Protein AF-A0A9X3LRW1-F1 (afdb_monomer_lite)

pLDDT: mean 78.53, std 12.33, range [44.41, 94.88]

Foldseek 3Di:
DVVVVVVVVVVVVVVVVVVVVVVPDDPVPDDDDVVVLVVFFPDWDADPQQWIWTQGPVRDIDIDHDDPPPDD

Sequence (72 aa):
MVAEIQNKSNRLAAYRYYRQETATLDFEQLVFSPYLCVALLDKGTVDVGGNVTFQFRDGSTQVVAIKPSKGA

Radius of gyration: 19.1 Å; chains: 1; bounding box: 52×28×48 Å

Structure (mmCIF, N/CA/C/O backbone):
data_AF-A0A9X3LRW1-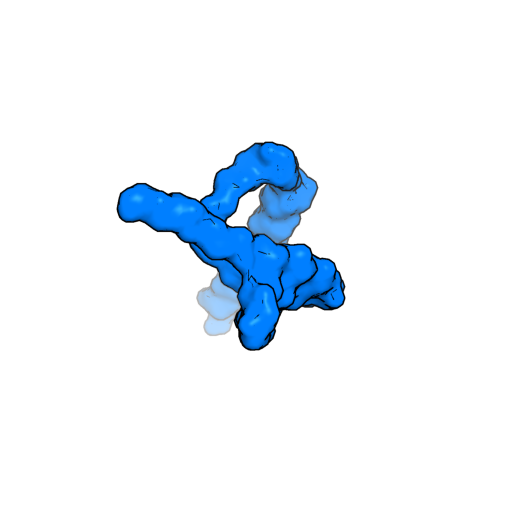F1
#
_entry.id   AF-A0A9X3LRW1-F1
#
loop_
_atom_site.group_PDB
_atom_site.id
_atom_site.type_symbol
_atom_site.label_atom_id
_atom_site.label_alt_id
_atom_site.label_comp_id
_atom_site.label_asym_id
_atom_site.label_entity_id
_atom_site.label_seq_id
_atom_site.pdbx_PDB_ins_code
_atom_site.Cartn_x
_atom_site.Cartn_y
_atom_site.Cartn_z
_atom_site.occupancy
_atom_site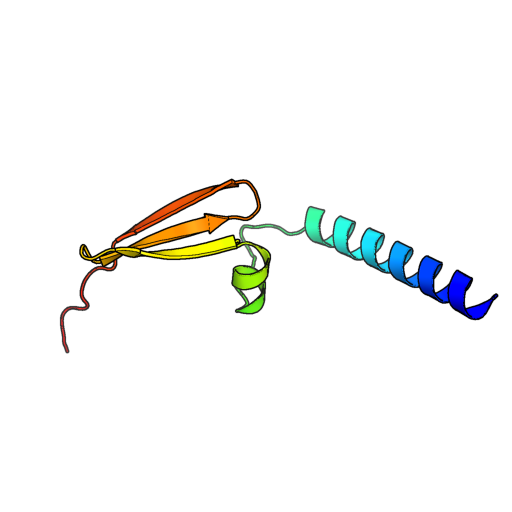.B_iso_or_equiv
_atom_site.auth_seq_id
_atom_site.auth_comp_id
_atom_site.auth_asym_id
_atom_site.auth_atom_id
_atom_site.pdbx_PDB_model_num
ATOM 1 N N . MET A 1 1 ? 19.970 -18.416 -25.652 1.00 60.59 1 MET A N 1
ATOM 2 C CA . MET A 1 1 ? 20.649 -17.100 -25.684 1.00 60.59 1 MET A CA 1
ATOM 3 C C . MET A 1 1 ? 19.804 -16.006 -26.352 1.00 60.59 1 MET A C 1
ATOM 5 O O . MET A 1 1 ? 19.364 -15.117 -25.640 1.00 60.59 1 MET A O 1
ATOM 9 N N . VAL A 1 2 ? 19.482 -16.066 -27.656 1.00 74.94 2 VAL A N 1
ATOM 10 C CA . VAL A 1 2 ? 18.668 -15.017 -28.335 1.00 74.94 2 VAL A CA 1
ATOM 11 C C . VAL A 1 2 ? 17.251 -14.881 -27.750 1.00 74.94 2 VAL A C 1
ATOM 13 O O . VAL A 1 2 ? 16.795 -13.773 -27.487 1.00 74.94 2 VAL A O 1
ATOM 16 N N . ALA A 1 3 ? 16.581 -15.999 -27.453 1.00 75.94 3 ALA A N 1
ATOM 17 C CA . ALA A 1 3 ? 15.237 -15.991 -26.864 1.00 75.94 3 ALA A CA 1
ATOM 18 C C . ALA A 1 3 ? 15.180 -15.358 -25.456 1.00 75.94 3 ALA A C 1
ATOM 20 O O . ALA A 1 3 ? 14.210 -14.684 -25.116 1.00 75.94 3 ALA A O 1
ATOM 21 N N . GLU A 1 4 ? 16.228 -15.520 -24.643 1.00 73.62 4 GLU A N 1
ATOM 22 C CA . GLU A 1 4 ? 16.319 -14.889 -23.317 1.00 73.62 4 GLU A CA 1
ATOM 23 C C . GLU A 1 4 ? 16.561 -13.384 -23.409 1.00 73.62 4 GLU A C 1
ATOM 25 O O . GLU A 1 4 ? 15.987 -12.620 -22.633 1.00 73.62 4 GLU A O 1
ATOM 30 N N . ILE A 1 5 ? 17.386 -12.953 -24.367 1.00 79.88 5 ILE A N 1
ATOM 31 C CA . ILE A 1 5 ? 17.622 -11.533 -24.647 1.00 79.88 5 ILE A CA 1
ATOM 32 C C . ILE A 1 5 ? 16.314 -10.877 -25.099 1.00 79.88 5 ILE A C 1
ATOM 34 O O . ILE A 1 5 ? 15.942 -9.823 -24.580 1.00 79.88 5 ILE A O 1
ATOM 38 N N . GLN A 1 6 ? 15.567 -11.539 -25.986 1.00 83.56 6 GLN A N 1
ATOM 39 C CA . GLN A 1 6 ? 14.274 -11.047 -26.452 1.00 83.56 6 GLN A CA 1
ATOM 40 C C . GLN A 1 6 ? 13.247 -10.975 -25.315 1.00 83.56 6 GLN A C 1
ATOM 42 O O . GLN A 1 6 ? 12.550 -9.975 -25.178 1.00 83.56 6 GLN A O 1
ATOM 47 N N . ASN A 1 7 ? 13.186 -11.992 -24.451 1.00 82.00 7 ASN A N 1
ATOM 48 C CA . ASN A 1 7 ? 12.281 -12.001 -23.302 1.00 82.00 7 ASN A CA 1
ATOM 49 C C . ASN A 1 7 ? 12.590 -10.850 -22.327 1.00 82.00 7 ASN A C 1
ATOM 51 O O . ASN A 1 7 ? 11.685 -10.121 -21.917 1.00 82.00 7 ASN A O 1
ATOM 55 N N . LYS A 1 8 ? 13.873 -10.622 -22.014 1.00 87.19 8 LYS A N 1
ATOM 56 C CA . LYS A 1 8 ? 14.301 -9.492 -21.172 1.00 87.19 8 LYS A CA 1
ATOM 57 C C . LYS A 1 8 ? 13.957 -8.140 -21.799 1.00 87.19 8 LYS A C 1
ATOM 59 O O . LYS A 1 8 ? 13.458 -7.265 -21.095 1.00 87.19 8 LYS A O 1
ATOM 64 N N . SER A 1 9 ? 14.171 -7.988 -23.106 1.00 87.94 9 SER A N 1
ATOM 65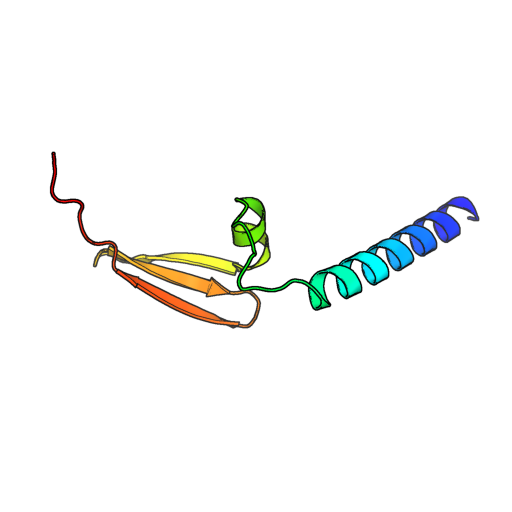 C CA . SER A 1 9 ? 13.803 -6.775 -23.846 1.00 87.94 9 SER A CA 1
ATOM 66 C C . SER A 1 9 ? 12.293 -6.517 -23.791 1.00 87.94 9 SER A C 1
ATOM 68 O O . SER A 1 9 ? 11.859 -5.431 -23.409 1.00 87.94 9 SER A O 1
ATOM 70 N N . ASN A 1 10 ? 11.485 -7.549 -24.048 1.00 84.81 10 ASN A N 1
ATOM 71 C CA . ASN A 1 10 ? 10.027 -7.462 -24.008 1.00 84.81 10 ASN A CA 1
ATOM 72 C C . ASN A 1 10 ? 9.510 -7.097 -22.606 1.00 84.81 10 ASN A C 1
ATOM 74 O O . ASN A 1 10 ? 8.629 -6.251 -22.473 1.00 84.81 10 ASN A O 1
ATOM 78 N N . ARG A 1 11 ? 10.086 -7.682 -21.547 1.00 84.75 11 ARG A N 1
ATOM 79 C CA . ARG A 1 11 ? 9.748 -7.338 -20.155 1.00 84.75 11 ARG A CA 1
ATOM 80 C C . ARG A 1 11 ? 10.081 -5.888 -19.815 1.00 84.75 11 ARG A C 1
ATOM 82 O O . ARG A 1 11 ? 9.283 -5.218 -19.165 1.00 84.75 11 ARG A O 1
ATOM 89 N N . LEU A 1 12 ? 11.234 -5.394 -20.264 1.00 87.44 12 LEU A N 1
ATOM 90 C CA . LEU A 1 12 ? 11.634 -4.007 -20.035 1.00 87.44 12 LEU A CA 1
ATOM 91 C C . LEU A 1 12 ? 10.739 -3.022 -20.798 1.00 87.44 12 LEU A C 1
ATOM 93 O O . LEU A 1 12 ? 10.373 -1.983 -20.252 1.00 87.44 12 LEU A O 1
ATOM 97 N N . ALA A 1 13 ? 10.364 -3.352 -22.035 1.00 86.50 13 ALA A N 1
ATOM 98 C CA . ALA A 1 13 ? 9.430 -2.559 -22.825 1.00 86.50 13 ALA A CA 1
ATOM 99 C C . ALA A 1 13 ? 8.044 -2.499 -22.163 1.00 86.50 13 ALA A C 1
ATOM 101 O O . ALA A 1 13 ? 7.502 -1.409 -21.990 1.00 86.50 13 ALA A O 1
ATOM 102 N N . ALA A 1 14 ? 7.522 -3.640 -21.699 1.00 80.12 14 ALA A N 1
ATOM 103 C CA . ALA A 1 14 ? 6.257 -3.702 -20.970 1.00 80.12 14 ALA A CA 1
ATOM 104 C C . ALA A 1 14 ? 6.299 -2.874 -19.675 1.00 80.12 14 ALA A C 1
ATOM 106 O O . ALA A 1 14 ? 5.385 -2.098 -19.413 1.00 80.12 14 ALA A O 1
ATOM 107 N N . TYR A 1 15 ? 7.381 -2.973 -18.895 1.00 77.00 15 TYR A N 1
ATOM 108 C CA . TYR A 1 15 ? 7.554 -2.157 -17.689 1.00 77.00 15 TYR A CA 1
ATOM 109 C C . TYR A 1 15 ? 7.521 -0.654 -17.997 1.00 77.00 15 TYR A C 1
ATOM 111 O O . TYR A 1 15 ? 6.845 0.104 -17.306 1.00 77.00 15 TYR A O 1
ATOM 119 N N . ARG A 1 16 ? 8.230 -0.213 -19.046 1.00 82.75 16 ARG A N 1
ATOM 120 C CA . ARG A 1 16 ? 8.248 1.200 -19.456 1.00 82.75 16 ARG A CA 1
ATOM 121 C C . ARG A 1 16 ? 6.868 1.685 -19.892 1.00 82.75 16 ARG A C 1
ATOM 123 O O . ARG A 1 16 ? 6.478 2.771 -19.479 1.00 82.75 16 ARG A O 1
ATOM 130 N N . TYR A 1 17 ? 6.154 0.869 -20.667 1.00 78.69 17 TYR A N 1
ATOM 131 C CA . TYR A 1 17 ? 4.800 1.165 -21.126 1.00 78.69 17 TYR A CA 1
ATOM 132 C C . TYR A 1 17 ? 3.840 1.353 -19.948 1.00 78.69 17 TYR A C 1
ATOM 134 O O . TYR A 1 17 ? 3.285 2.433 -19.781 1.00 78.69 17 TYR A O 1
ATOM 142 N N . TYR A 1 18 ? 3.733 0.362 -19.057 1.00 73.44 18 TYR A N 1
ATOM 143 C CA . TYR A 1 18 ? 2.819 0.464 -17.917 1.00 73.44 18 TYR A CA 1
ATOM 144 C C . TYR A 1 18 ? 3.204 1.583 -16.954 1.00 73.44 18 TYR A C 1
ATOM 146 O O . TYR A 1 18 ? 2.321 2.236 -16.418 1.00 73.44 18 TYR A O 1
ATOM 154 N N . ARG A 1 19 ? 4.500 1.869 -16.771 1.00 77.44 19 ARG A N 1
ATOM 155 C CA . ARG A 1 19 ? 4.945 3.007 -15.956 1.00 77.44 19 ARG A CA 1
ATOM 156 C C . ARG A 1 19 ? 4.465 4.347 -16.525 1.00 77.44 19 ARG A C 1
ATOM 158 O O . ARG A 1 19 ? 4.072 5.216 -15.751 1.00 77.44 19 ARG A O 1
ATOM 165 N N . GL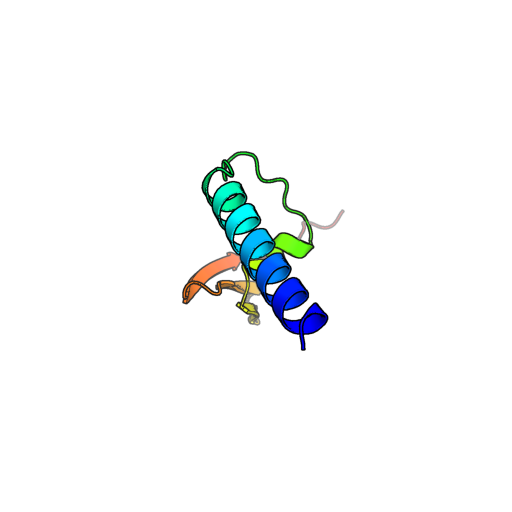N A 1 20 ? 4.521 4.526 -17.847 1.00 78.56 20 GLN A N 1
ATOM 166 C CA . GLN A 1 20 ? 4.019 5.737 -18.506 1.00 78.56 20 GLN A CA 1
ATOM 167 C C . GLN A 1 20 ? 2.498 5.829 -18.411 1.00 78.56 20 GLN A C 1
ATOM 169 O O . GLN A 1 20 ? 1.998 6.863 -17.983 1.00 78.56 20 GLN A O 1
ATOM 174 N N . GLU A 1 21 ? 1.792 4.734 -18.695 1.00 71.12 21 GLU A N 1
ATOM 175 C CA . GLU A 1 21 ? 0.332 4.666 -18.587 1.00 71.12 21 GLU A CA 1
ATOM 176 C C . GLU A 1 21 ? -0.138 4.989 -17.160 1.00 71.12 21 GLU A C 1
ATOM 178 O O . GLU A 1 21 ? -1.093 5.733 -16.956 1.00 71.12 21 GLU A O 1
ATOM 183 N N . THR A 1 22 ? 0.584 4.499 -16.143 1.00 67.94 22 THR A N 1
ATOM 184 C CA . THR A 1 22 ? 0.263 4.788 -14.739 1.00 67.94 22 THR A CA 1
ATOM 185 C C . THR A 1 22 ? 0.551 6.225 -14.325 1.00 67.94 22 THR A C 1
ATOM 187 O O . THR A 1 22 ? -0.059 6.710 -13.382 1.00 67.94 22 THR A O 1
ATOM 190 N N . ALA A 1 23 ? 1.467 6.917 -15.009 1.00 71.50 23 ALA A N 1
ATOM 191 C CA . ALA A 1 23 ? 1.761 8.322 -14.733 1.00 71.50 23 ALA A CA 1
ATOM 192 C C . ALA A 1 23 ? 0.694 9.266 -15.311 1.00 71.50 23 ALA A C 1
ATOM 194 O O . ALA A 1 23 ? 0.599 10.410 -14.878 1.00 71.50 23 ALA A O 1
ATOM 195 N N . THR A 1 24 ? -0.097 8.790 -16.277 1.00 67.50 24 THR A N 1
ATOM 196 C CA . THR A 1 24 ? -1.223 9.519 -16.877 1.00 67.50 24 THR A CA 1
ATOM 197 C C . THR A 1 24 ? -2.573 9.122 -16.286 1.00 67.50 24 THR A C 1
ATOM 199 O O . THR A 1 24 ? -3.599 9.627 -16.736 1.00 67.50 24 THR A O 1
ATOM 202 N N . LEU A 1 25 ? -2.595 8.211 -15.307 1.00 64.94 25 LEU A N 1
ATOM 203 C CA . LEU A 1 25 ? -3.819 7.863 -14.596 1.00 64.94 25 LEU A CA 1
ATOM 204 C C . LEU A 1 25 ? -4.289 9.071 -13.785 1.00 64.94 25 LEU A C 1
ATOM 206 O O . LEU A 1 25 ? -3.609 9.529 -12.868 1.00 64.94 25 LEU A O 1
ATOM 210 N N . ASP A 1 26 ? -5.476 9.557 -14.128 1.00 62.78 26 ASP A N 1
ATOM 211 C CA . ASP A 1 26 ? -6.214 10.493 -13.299 1.00 62.78 26 ASP A CA 1
ATOM 212 C C . ASP A 1 26 ? -6.724 9.748 -12.059 1.00 62.78 26 ASP A C 1
ATOM 214 O O . ASP A 1 26 ? -7.627 8.907 -12.131 1.00 62.78 26 ASP A O 1
ATOM 218 N N . PHE A 1 27 ? -6.102 10.030 -10.915 1.00 60.41 27 PHE A N 1
ATOM 219 C CA . PHE A 1 27 ? -6.456 9.419 -9.638 1.00 60.41 27 PHE A CA 1
ATOM 220 C C . PHE A 1 27 ? -7.895 9.743 -9.211 1.00 60.41 27 PHE A C 1
ATOM 222 O O . PHE A 1 27 ? -8.450 8.994 -8.408 1.00 60.41 27 PHE A O 1
ATOM 229 N N . GLU A 1 28 ? -8.525 10.787 -9.768 1.00 60.41 28 GLU A N 1
ATOM 230 C CA . GLU A 1 28 ? -9.927 11.115 -9.485 1.00 60.41 28 GLU A CA 1
ATOM 231 C C . GLU A 1 28 ? -10.923 10.145 -10.146 1.00 60.41 28 GLU A C 1
ATOM 233 O O . GLU A 1 28 ? -12.067 10.048 -9.701 1.00 60.41 28 GLU A O 1
ATOM 238 N N . GLN A 1 29 ? -10.499 9.371 -11.155 1.00 57.31 29 GLN A N 1
ATOM 239 C CA . GLN A 1 29 ? -11.356 8.423 -11.889 1.00 57.31 29 GLN A CA 1
ATOM 240 C C . GLN A 1 29 ? -10.943 6.956 -11.720 1.00 57.31 29 GLN A C 1
ATOM 242 O O . GLN A 1 29 ? -11.481 6.072 -12.395 1.00 57.31 29 GLN A O 1
ATOM 247 N N . LEU A 1 30 ? -10.003 6.660 -10.816 1.00 62.34 30 LEU A N 1
ATOM 248 C CA . LEU A 1 30 ? -9.604 5.281 -10.565 1.00 62.34 30 LEU A CA 1
ATOM 249 C C . LEU A 1 30 ? -10.758 4.500 -9.923 1.00 62.34 30 LEU A C 1
ATOM 251 O O . LEU A 1 30 ? -11.073 4.649 -8.742 1.00 62.34 30 LEU A O 1
ATOM 255 N N . VAL A 1 31 ? -11.361 3.599 -10.698 1.00 60.62 31 VAL A N 1
ATOM 256 C CA . VAL A 1 31 ? -12.253 2.580 -10.148 1.00 60.62 31 VAL A CA 1
ATOM 257 C C . VAL A 1 31 ? -11.392 1.633 -9.317 1.00 60.62 31 VAL A C 1
ATOM 259 O O . VAL A 1 31 ? -10.557 0.901 -9.854 1.00 60.62 31 VAL A O 1
ATOM 262 N N . PHE A 1 32 ? -11.581 1.665 -7.997 1.00 57.78 32 PHE A N 1
ATOM 263 C CA . PHE A 1 32 ? -10.926 0.760 -7.056 1.00 57.78 32 PHE A CA 1
ATOM 264 C C . PHE A 1 32 ? -11.230 -0.695 -7.437 1.00 57.78 32 PHE A C 1
ATOM 266 O O . PHE A 1 32 ? -12.274 -1.246 -7.094 1.00 57.78 32 PHE A O 1
ATOM 273 N N . SER A 1 33 ? -10.308 -1.337 -8.155 1.00 63.19 33 SER A N 1
ATOM 274 C CA . SER A 1 33 ? -10.321 -2.789 -8.294 1.00 63.19 33 SER A CA 1
ATOM 275 C C . SER A 1 33 ? -9.731 -3.410 -7.021 1.00 63.19 33 SER A C 1
ATOM 277 O O . SER A 1 33 ? -8.825 -2.822 -6.421 1.00 63.19 33 SER A O 1
ATOM 279 N N . PRO A 1 34 ? -10.165 -4.613 -6.603 1.00 64.56 34 PRO A N 1
ATOM 280 C CA . PRO A 1 34 ? -9.580 -5.300 -5.446 1.00 64.56 34 PRO A CA 1
ATOM 281 C C . PRO A 1 34 ? -8.049 -5.430 -5.525 1.00 64.56 34 PRO A C 1
ATOM 283 O O . PRO A 1 34 ? -7.360 -5.410 -4.507 1.00 64.56 34 PRO A O 1
ATOM 286 N N . TYR A 1 35 ? -7.506 -5.504 -6.742 1.00 66.69 35 TYR A N 1
ATOM 287 C CA . TYR A 1 35 ? -6.071 -5.608 -7.001 1.00 66.69 35 TYR A CA 1
ATOM 288 C C . TYR A 1 35 ? -5.306 -4.303 -6.763 1.00 66.69 35 TYR A C 1
ATOM 290 O O . TYR A 1 35 ? -4.133 -4.352 -6.398 1.00 66.69 35 TYR A O 1
ATOM 298 N N . LEU A 1 36 ? -5.954 -3.144 -6.914 1.00 70.31 36 LEU A N 1
ATOM 299 C CA . LEU A 1 36 ? -5.334 -1.850 -6.630 1.00 70.31 36 LEU A CA 1
ATOM 300 C C . LEU A 1 36 ? -5.028 -1.700 -5.136 1.00 70.31 36 LEU A C 1
ATOM 302 O O . LEU A 1 36 ? -3.926 -1.293 -4.777 1.00 70.31 36 LEU A O 1
ATOM 306 N N . CYS A 1 37 ? -5.957 -2.099 -4.261 1.00 70.12 37 CYS A N 1
ATOM 307 C CA . CYS A 1 37 ? -5.720 -2.092 -2.815 1.00 70.12 37 CYS A CA 1
ATOM 308 C C . CYS A 1 37 ? -4.500 -2.946 -2.444 1.00 70.12 37 CYS A C 1
ATOM 310 O O . CYS A 1 37 ? -3.670 -2.516 -1.650 1.00 70.12 37 CYS A O 1
ATOM 312 N N . VAL A 1 38 ? -4.342 -4.119 -3.066 1.00 74.06 38 VAL A N 1
ATOM 313 C CA . VAL A 1 38 ? -3.181 -5.002 -2.845 1.00 74.06 38 VAL A CA 1
ATOM 314 C C . VAL A 1 38 ? -1.879 -4.396 -3.388 1.00 74.06 38 VAL A C 1
ATOM 316 O O . VAL A 1 38 ? -0.807 -4.632 -2.829 1.00 74.06 38 VAL A O 1
ATOM 319 N N . ALA A 1 39 ? -1.950 -3.616 -4.469 1.00 79.50 39 ALA A N 1
ATOM 320 C CA . ALA A 1 39 ? -0.788 -2.951 -5.052 1.00 79.50 39 ALA A CA 1
ATOM 321 C C . ALA A 1 39 ? -0.301 -1.754 -4.216 1.00 79.50 39 ALA A C 1
ATOM 323 O O . ALA A 1 39 ? 0.903 -1.509 -4.162 1.00 79.50 39 ALA A O 1
ATOM 324 N N . LEU A 1 40 ? -1.219 -1.028 -3.568 1.00 82.75 40 LEU A N 1
ATOM 325 C CA . LEU A 1 40 ? -0.918 0.193 -2.813 1.00 82.75 40 LEU A CA 1
ATOM 326 C C . LEU A 1 40 ? -0.602 -0.069 -1.334 1.00 82.75 40 LEU A C 1
ATOM 328 O O . LEU A 1 40 ? 0.231 0.626 -0.750 1.00 82.75 40 LEU A O 1
ATOM 332 N N . LEU A 1 41 ? -1.241 -1.071 -0.727 1.00 88.00 41 LEU A N 1
ATOM 333 C CA . LEU A 1 41 ? -1.065 -1.387 0.687 1.00 88.00 41 LEU A CA 1
ATOM 334 C C . LEU A 1 41 ? 0.148 -2.295 0.916 1.00 88.00 41 LEU A C 1
ATOM 336 O O . LEU A 1 41 ? 0.425 -3.233 0.162 1.00 88.00 41 LEU A O 1
ATOM 340 N N . ASP A 1 42 ? 0.870 -2.002 1.991 1.00 90.25 42 ASP A N 1
ATOM 341 C CA . ASP A 1 42 ? 1.812 -2.921 2.624 1.00 90.25 42 ASP A CA 1
ATOM 342 C C . ASP A 1 42 ? 1.045 -3.869 3.557 1.00 90.25 42 ASP A C 1
ATOM 344 O O . ASP A 1 42 ? 1.116 -5.090 3.422 1.00 90.25 42 ASP A O 1
ATOM 348 N N . LYS A 1 43 ? 0.215 -3.308 4.448 1.00 89.94 43 LYS A N 1
ATOM 349 C CA . LYS A 1 43 ? -0.661 -4.069 5.351 1.00 89.94 43 LYS A CA 1
ATOM 350 C C . LYS A 1 43 ? -1.813 -3.228 5.899 1.00 89.94 43 LYS A C 1
ATOM 352 O O . LYS A 1 43 ? -1.769 -1.999 5.894 1.00 89.94 43 LYS A O 1
ATOM 357 N N . GLY A 1 44 ? -2.821 -3.919 6.425 1.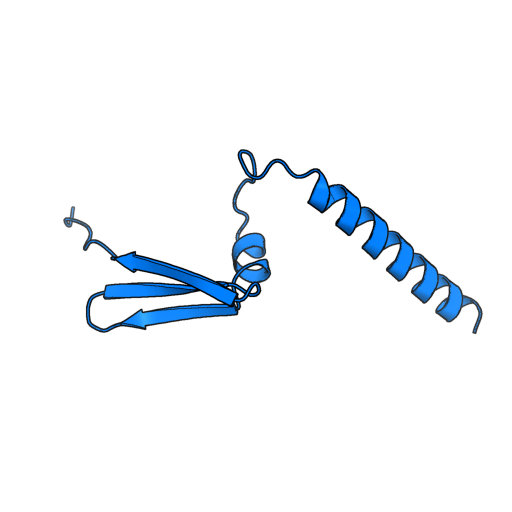00 89.81 44 GLY A N 1
ATOM 358 C CA . GLY A 1 44 ? -3.870 -3.345 7.263 1.00 89.81 44 GLY A CA 1
ATOM 359 C C . GLY A 1 44 ? -3.907 -4.044 8.621 1.00 89.81 44 GLY A C 1
ATOM 360 O O . GLY A 1 44 ? -3.802 -5.269 8.680 1.00 89.81 44 GLY A O 1
ATOM 361 N N . THR A 1 45 ? -4.049 -3.288 9.708 1.00 93.38 45 THR A N 1
ATOM 362 C CA . THR A 1 45 ? -4.194 -3.829 11.073 1.00 93.38 45 THR A CA 1
ATOM 363 C C . THR A 1 45 ? -5.438 -3.269 11.742 1.00 93.38 45 THR A C 1
ATOM 365 O O . THR A 1 45 ? -5.759 -2.101 11.538 1.00 93.38 45 THR A O 1
ATOM 368 N N . VAL A 1 46 ? -6.106 -4.077 12.565 1.00 92.44 46 VAL A N 1
ATOM 369 C CA . VAL A 1 46 ? -7.300 -3.676 13.323 1.00 92.44 46 VAL A CA 1
ATOM 370 C C . VAL A 1 46 ? -6.966 -3.662 14.811 1.00 92.44 46 VAL A C 1
ATOM 372 O O . VAL A 1 46 ? -6.370 -4.620 15.306 1.00 92.44 46 VAL A O 1
ATOM 375 N N . ASP A 1 47 ? -7.334 -2.591 15.514 1.00 92.06 47 ASP A N 1
ATOM 376 C CA . ASP A 1 47 ? -7.196 -2.498 16.970 1.00 92.06 47 ASP A CA 1
ATOM 377 C C . ASP A 1 47 ? -8.493 -2.869 17.719 1.00 92.06 47 ASP A C 1
ATOM 379 O O . ASP A 1 47 ? -9.568 -3.021 17.136 1.00 92.06 47 ASP A O 1
ATOM 383 N N . VAL A 1 48 ? -8.391 -3.013 19.046 1.00 88.69 48 VAL A N 1
ATOM 384 C CA . VAL A 1 48 ? -9.527 -3.345 19.931 1.00 88.69 48 VAL A CA 1
ATOM 385 C C . VAL A 1 48 ? -10.604 -2.247 19.931 1.00 88.69 48 VAL A C 1
ATOM 387 O O . VAL A 1 48 ? -11.771 -2.532 20.186 1.00 88.69 48 VAL A O 1
ATOM 390 N N . GLY A 1 49 ? -10.231 -1.002 19.625 1.00 85.56 4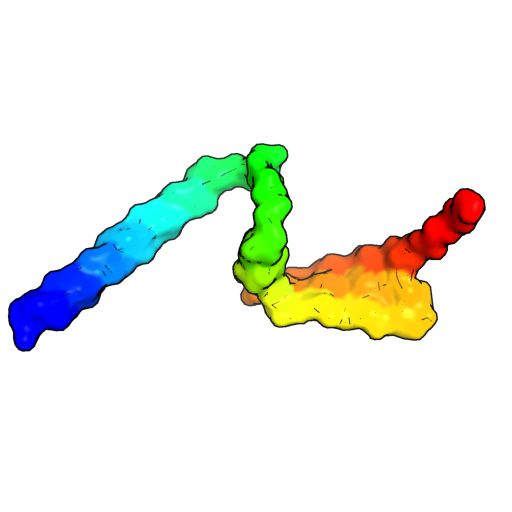9 GLY A N 1
ATOM 391 C CA . GLY A 1 49 ? -11.142 0.137 19.504 1.00 85.56 49 GLY A CA 1
ATOM 392 C C . GLY A 1 49 ? -11.893 0.192 18.170 1.00 85.56 49 GLY A C 1
ATOM 393 O O . GLY A 1 49 ? -12.696 1.102 17.971 1.00 85.56 49 GLY A O 1
ATOM 394 N N . GLY A 1 50 ? -11.656 -0.764 17.268 1.00 85.88 50 GLY A N 1
ATOM 395 C CA . GLY A 1 50 ? -12.290 -0.814 15.956 1.00 85.88 50 GLY A CA 1
ATOM 396 C C . GLY A 1 50 ? -11.681 0.157 14.945 1.00 85.88 50 GLY A C 1
ATOM 397 O O . GLY A 1 50 ? -12.318 0.448 13.932 1.00 85.88 50 GLY A O 1
ATOM 398 N N . ASN A 1 51 ? -10.469 0.664 15.178 1.00 91.69 51 ASN A N 1
ATOM 399 C CA . ASN A 1 51 ? -9.751 1.414 14.154 1.00 91.69 51 ASN A CA 1
ATOM 400 C C . ASN A 1 51 ? -9.008 0.456 13.224 1.00 91.69 51 ASN A C 1
ATOM 402 O O . ASN A 1 51 ? -8.343 -0.481 13.671 1.00 91.69 51 ASN A O 1
ATOM 406 N N . VAL A 1 52 ? -9.086 0.732 11.924 1.00 92.69 52 VAL A N 1
ATOM 407 C CA . VAL A 1 52 ? -8.232 0.123 10.907 1.00 92.69 52 VAL A CA 1
ATOM 408 C C . VAL A 1 52 ? -7.114 1.090 10.574 1.00 92.69 52 VAL A C 1
ATOM 410 O O . VAL A 1 52 ? -7.369 2.224 10.171 1.00 92.69 52 VAL A O 1
ATOM 413 N N . THR A 1 53 ? -5.881 0.621 10.689 1.00 94.88 53 THR A N 1
ATOM 414 C CA . THR A 1 53 ? -4.695 1.337 10.223 1.00 94.88 53 THR A CA 1
ATOM 415 C C . THR A 1 53 ? -4.230 0.715 8.917 1.00 94.88 53 THR A C 1
ATOM 417 O O . THR A 1 53 ? -3.851 -0.456 8.886 1.00 94.88 53 THR A O 1
ATOM 420 N N . PHE A 1 54 ? -4.249 1.502 7.846 1.00 92.88 54 PHE A N 1
ATOM 421 C CA . PHE A 1 54 ? -3.695 1.164 6.542 1.00 92.88 54 PHE A CA 1
ATOM 422 C C . PHE A 1 54 ? -2.278 1.716 6.437 1.00 92.88 54 PHE A C 1
ATOM 424 O O . PHE A 1 54 ? -2.077 2.925 6.556 1.00 92.88 54 PHE A O 1
ATOM 431 N N . GLN A 1 55 ? -1.306 0.838 6.204 1.00 94.06 55 GLN A N 1
ATOM 432 C CA . GLN A 1 55 ? 0.062 1.221 5.877 1.00 94.06 55 GLN A CA 1
ATOM 433 C C . GLN A 1 55 ? 0.279 1.032 4.379 1.00 94.06 55 GLN A C 1
ATOM 435 O O . GLN A 1 55 ? 0.070 -0.061 3.848 1.00 94.06 55 GLN A O 1
ATOM 440 N N . PHE A 1 56 ? 0.687 2.098 3.701 1.00 91.81 56 PHE A N 1
ATOM 441 C CA . PHE A 1 56 ? 0.936 2.101 2.266 1.00 91.81 56 PHE A CA 1
ATOM 442 C C . PHE A 1 56 ? 2.409 1.818 1.977 1.00 91.81 56 PHE A C 1
ATOM 444 O O . PHE A 1 56 ? 3.294 2.087 2.792 1.00 91.81 56 PHE A O 1
ATOM 451 N N . ARG A 1 57 ? 2.689 1.275 0.790 1.00 88.19 57 ARG A N 1
ATOM 452 C CA . ARG A 1 57 ? 4.062 0.941 0.369 1.00 88.19 57 ARG A CA 1
ATOM 453 C C . ARG A 1 57 ? 4.952 2.164 0.156 1.00 88.19 57 ARG A C 1
ATOM 455 O O . ARG A 1 57 ? 6.170 2.024 0.133 1.00 88.19 57 ARG A O 1
ATOM 462 N N . ASP A 1 58 ? 4.360 3.344 0.006 1.00 89.00 58 ASP A N 1
ATOM 463 C CA . ASP A 1 58 ? 5.078 4.621 -0.028 1.00 89.00 58 ASP A CA 1
ATOM 464 C C . ASP A 1 58 ? 5.496 5.116 1.373 1.00 89.00 58 ASP A C 1
ATOM 466 O O . ASP A 1 58 ? 6.154 6.147 1.495 1.00 89.00 58 ASP A O 1
ATOM 470 N N . GLY A 1 59 ? 5.146 4.372 2.429 1.00 90.00 59 GLY A N 1
ATOM 471 C CA . GLY A 1 59 ? 5.441 4.695 3.821 1.00 90.00 59 GLY A CA 1
ATOM 472 C C . GLY A 1 59 ? 4.380 5.561 4.503 1.00 90.00 59 GLY A C 1
ATOM 473 O O . GLY A 1 59 ? 4.463 5.763 5.715 1.00 90.00 59 GLY A O 1
ATOM 474 N N . SER A 1 60 ? 3.372 6.047 3.772 1.00 91.94 60 SER A N 1
ATOM 475 C CA . SER A 1 60 ? 2.259 6.795 4.356 1.00 91.94 60 SER A CA 1
ATOM 476 C C . SER A 1 60 ? 1.326 5.884 5.164 1.00 91.94 60 SER A C 1
ATOM 478 O O . SER A 1 60 ? 1.349 4.653 5.065 1.00 91.94 60 SER A O 1
ATOM 480 N N . THR A 1 61 ? 0.522 6.486 6.042 1.00 94.69 61 THR A N 1
ATOM 481 C CA . THR A 1 61 ? -0.403 5.761 6.922 1.00 94.69 61 THR A CA 1
ATOM 482 C C . THR A 1 61 ? -1.737 6.491 7.012 1.00 94.69 61 THR A C 1
ATOM 484 O O . THR A 1 61 ? -1.767 7.714 7.144 1.00 94.69 61 THR A O 1
ATOM 487 N N . GLN A 1 62 ? -2.839 5.738 6.988 1.00 92.94 62 GLN A N 1
ATOM 488 C CA . GLN A 1 62 ? -4.189 6.263 7.190 1.00 92.94 62 GLN A CA 1
ATOM 489 C C . GLN A 1 62 ? -4.944 5.433 8.229 1.00 92.94 62 GLN A C 1
ATOM 491 O O . GLN A 1 62 ? -4.932 4.206 8.178 1.00 92.94 62 GLN A O 1
ATOM 496 N N . VAL A 1 63 ? -5.622 6.109 9.158 1.00 92.31 63 VAL A N 1
ATOM 497 C CA . VAL A 1 63 ? -6.433 5.472 10.203 1.00 92.31 63 VAL A CA 1
ATOM 498 C C . VAL A 1 63 ? -7.907 5.762 9.946 1.00 92.31 63 VAL A C 1
ATOM 500 O O . VAL A 1 63 ? -8.293 6.915 9.759 1.00 92.31 63 VAL A O 1
ATOM 503 N N . VAL A 1 64 ? -8.728 4.714 9.943 1.00 90.25 64 VAL A N 1
ATOM 504 C CA . VAL A 1 64 ? -10.174 4.793 9.726 1.00 90.25 64 VAL A CA 1
ATOM 505 C C . VAL A 1 64 ? -10.891 4.090 10.871 1.00 90.25 64 VAL A C 1
ATOM 507 O O . VAL A 1 64 ? -10.668 2.909 11.118 1.00 90.25 64 VAL A O 1
ATOM 510 N N . ALA A 1 65 ? -11.785 4.801 11.553 1.00 88.88 65 ALA A N 1
ATOM 511 C CA . ALA A 1 65 ? -12.649 4.200 12.563 1.00 88.88 65 ALA A CA 1
ATOM 512 C C . ALA A 1 65 ? -13.783 3.412 11.889 1.00 88.88 65 ALA A C 1
ATOM 514 O O . ALA A 1 65 ? -14.566 3.981 11.119 1.00 88.88 65 ALA A O 1
ATOM 515 N N . ILE A 1 66 ? -13.914 2.120 12.203 1.00 84.19 66 ILE A N 1
ATOM 516 C CA . ILE A 1 66 ? -15.089 1.340 11.812 1.00 84.19 66 ILE A CA 1
ATOM 517 C C . ILE A 1 66 ? -16.234 1.787 12.712 1.00 84.19 66 ILE A C 1
ATOM 519 O O . ILE A 1 66 ? -16.305 1.436 13.889 1.00 84.19 66 ILE A O 1
ATOM 523 N N . LYS A 1 67 ? -17.159 2.577 12.161 1.00 76.81 67 LYS A N 1
ATOM 524 C CA . LYS A 1 67 ? -18.413 2.841 12.865 1.00 76.81 67 LYS A CA 1
ATOM 525 C C . LYS A 1 67 ? -19.196 1.527 12.939 1.00 76.81 67 LYS A C 1
ATOM 527 O O . LYS A 1 67 ? -19.396 0.909 11.890 1.00 76.81 67 LYS A O 1
ATOM 532 N N . PRO A 1 68 ? -19.674 1.108 14.122 1.00 65.12 68 PRO A N 1
ATOM 533 C CA . PRO A 1 68 ? -20.600 -0.011 14.193 1.00 65.12 68 PRO A CA 1
ATOM 534 C C . PRO A 1 68 ? -21.820 0.318 13.326 1.00 65.12 68 PRO A C 1
ATOM 536 O O . PRO A 1 68 ? -22.391 1.409 13.433 1.00 65.12 68 PRO A O 1
ATOM 539 N N . SER A 1 69 ? -22.203 -0.601 12.437 1.00 62.03 69 SER A N 1
ATOM 540 C CA . SER A 1 69 ? -23.447 -0.463 11.684 1.00 62.03 69 SER A CA 1
ATOM 541 C C . SER A 1 69 ? -24.594 -0.419 12.688 1.00 62.03 69 SER A C 1
ATOM 543 O O . SER A 1 69 ? -24.716 -1.329 13.510 1.00 62.03 69 SER A O 1
ATOM 545 N N . LYS A 1 70 ? -25.441 0.617 12.642 1.00 59.72 70 LYS A N 1
ATOM 546 C CA . LYS A 1 70 ? -26.732 0.556 13.334 1.00 59.72 70 LYS A CA 1
ATOM 547 C C . LYS A 1 70 ? -27.488 -0.622 12.721 1.00 59.72 70 LYS A C 1
ATOM 549 O O . LYS A 1 70 ? -27.797 -0.569 11.535 1.00 59.72 70 LYS A O 1
ATOM 554 N N . GLY A 1 71 ? -27.657 -1.694 13.495 1.00 56.31 71 GLY A N 1
ATOM 555 C CA . GLY A 1 71 ? -28.326 -2.912 13.047 1.00 56.31 71 GLY A CA 1
ATOM 556 C C . GLY A 1 71 ? -29.689 -2.589 12.441 1.00 56.31 71 GLY A C 1
ATOM 557 O O . GLY A 1 71 ? -30.413 -1.748 12.979 1.00 56.31 71 GLY A O 1
ATOM 558 N N . ALA A 1 72 ? -29.967 -3.218 11.302 1.00 44.41 72 ALA A N 1
ATOM 559 C CA . ALA A 1 72 ? -31.306 -3.352 10.747 1.00 44.41 72 ALA A CA 1
ATOM 560 C C . ALA A 1 72 ? -31.998 -4.553 11.401 1.00 44.41 72 ALA A C 1
ATOM 562 O O . ALA A 1 72 ? -31.278 -5.540 11.689 1.00 44.41 72 ALA A O 1
#

Organism: NCBI:txid2913498

Secondary structure (DSSP, 8-state):
-HHHHHHHHHHHHHHHHHHHHHHT--GGG----HHHHHHHEEEEEE-TTSEEEEEETTS-EEEEE-PPP---